Protein AF-F4RWL8-F1 (afdb_monomer_lite)

Secondary structure (DSSP, 8-state):
----HHHHHHHHHHHHHHHHHS-TTT----TTT------BTTB--EEEEETTEEEEE--GGG-S------TT----PPP-

InterPro domains:
  IPR012337 Ribonuclease H-like superfamily [SSF53098] (1-61)
  IPR027652 Pre-mRNA-processing-splicing factor 8 [PTHR11140] (1-63)

Structure (mmCIF, N/CA/C/O backbone):
data_AF-F4RWL8-F1
#
_entry.id   AF-F4RWL8-F1
#
loop_
_atom_site.group_PDB
_atom_site.id
_atom_site.type_symbol
_atom_site.label_atom_id
_atom_site.label_alt_id
_atom_site.label_comp_id
_atom_site.label_asym_id
_atom_site.label_entity_id
_atom_site.label_seq_id
_atom_site.pdbx_PDB_ins_code
_atom_site.Cartn_x
_atom_site.Cartn_y
_atom_site.Cartn_z
_atom_site.occupancy
_atom_site.B_iso_or_equiv
_atom_site.auth_seq_id
_atom_site.auth_comp_id
_atom_site.auth_asym_id
_atom_site.auth_atom_id
_atom_site.pdbx_PDB_model_num
ATOM 1 N N . MET A 1 1 ? 1.394 -9.678 -7.378 1.00 54.06 1 MET A N 1
ATOM 2 C CA . MET A 1 1 ? 2.487 -8.983 -6.657 1.00 54.06 1 MET A CA 1
ATOM 3 C C . MET A 1 1 ? 3.424 -10.049 -6.128 1.00 54.06 1 MET A C 1
ATOM 5 O O . MET A 1 1 ? 2.914 -11.036 -5.609 1.00 54.06 1 MET A O 1
ATOM 9 N N . ARG A 1 2 ? 4.748 -9.909 -6.271 1.00 63.22 2 ARG A N 1
ATOM 10 C CA . ARG A 1 2 ? 5.651 -10.801 -5.528 1.00 63.22 2 ARG A CA 1
ATOM 11 C C . ARG A 1 2 ? 5.488 -10.468 -4.047 1.00 63.22 2 ARG A C 1
ATOM 13 O O . ARG A 1 2 ? 5.621 -9.311 -3.666 1.00 63.22 2 ARG A O 1
ATOM 20 N N . LEU A 1 3 ? 5.115 -11.454 -3.240 1.00 68.19 3 LEU A N 1
ATOM 21 C CA . LEU A 1 3 ? 4.877 -11.262 -1.812 1.00 68.19 3 LEU A CA 1
ATOM 22 C C . LEU A 1 3 ? 6.214 -11.316 -1.075 1.00 68.19 3 LEU A C 1
ATOM 24 O O . LEU A 1 3 ? 6.689 -12.386 -0.699 1.00 68.19 3 LEU A O 1
ATOM 28 N N . ILE A 1 4 ? 6.831 -10.153 -0.888 1.00 81.00 4 ILE A N 1
ATOM 29 C CA . ILE A 1 4 ? 8.039 -10.010 -0.075 1.00 81.00 4 ILE A CA 1
ATOM 30 C C . ILE A 1 4 ? 7.604 -9.624 1.334 1.00 81.00 4 ILE A C 1
ATOM 32 O O . ILE A 1 4 ? 6.826 -8.692 1.527 1.00 81.00 4 ILE A O 1
ATOM 36 N N . LYS A 1 5 ? 8.105 -10.345 2.343 1.00 84.19 5 LYS A N 1
ATOM 37 C 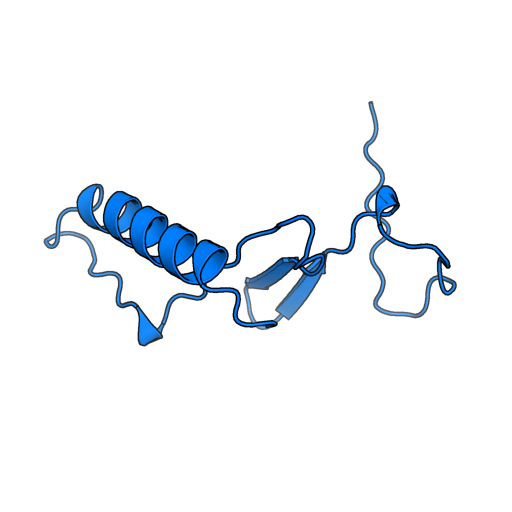CA . LYS A 1 5 ? 7.724 -10.124 3.749 1.00 84.19 5 LYS A CA 1
ATOM 38 C C . LYS A 1 5 ? 7.956 -8.678 4.205 1.00 84.19 5 LYS A C 1
ATOM 40 O O . LYS A 1 5 ? 7.191 -8.179 5.024 1.00 84.19 5 LYS A O 1
ATOM 45 N N . LEU A 1 6 ? 9.010 -8.032 3.703 1.00 86.00 6 LEU A N 1
ATOM 46 C CA . LEU A 1 6 ? 9.325 -6.636 4.004 1.00 86.00 6 LEU A CA 1
ATOM 47 C C . LEU A 1 6 ? 8.267 -5.688 3.427 1.00 86.00 6 LEU A C 1
ATOM 49 O O . LEU A 1 6 ? 7.719 -4.876 4.167 1.00 86.00 6 LEU A O 1
ATOM 53 N N . ASP A 1 7 ? 7.928 -5.853 2.149 1.00 86.19 7 ASP A N 1
ATOM 54 C CA . ASP A 1 7 ? 6.955 -5.007 1.455 1.00 86.19 7 ASP A CA 1
ATOM 55 C C . ASP A 1 7 ? 5.563 -5.119 2.095 1.00 86.19 7 ASP A C 1
ATOM 57 O O . ASP A 1 7 ? 4.907 -4.106 2.316 1.00 86.19 7 ASP A O 1
ATOM 61 N N . VAL A 1 8 ? 5.143 -6.328 2.493 1.00 87.25 8 VAL A N 1
ATOM 62 C CA . VAL A 1 8 ? 3.860 -6.544 3.193 1.00 87.25 8 VAL A CA 1
ATOM 63 C C . VAL A 1 8 ? 3.835 -5.836 4.550 1.00 87.25 8 VAL A C 1
ATOM 65 O O . VAL A 1 8 ? 2.834 -5.228 4.926 1.00 87.25 8 VAL A O 1
ATOM 68 N N . LYS A 1 9 ? 4.943 -5.880 5.299 1.00 89.94 9 LYS A N 1
ATOM 69 C CA . LYS A 1 9 ? 5.044 -5.160 6.576 1.00 89.94 9 LYS A CA 1
ATOM 70 C C . LYS A 1 9 ? 4.990 -3.651 6.369 1.00 89.94 9 LYS A C 1
ATOM 72 O O . LYS A 1 9 ? 4.284 -2.978 7.111 1.00 89.94 9 LYS A O 1
ATOM 77 N N . LEU A 1 10 ? 5.694 -3.134 5.363 1.00 89.06 10 LEU A N 1
ATOM 78 C CA . LEU A 1 10 ? 5.692 -1.707 5.050 1.00 89.06 10 LEU A CA 1
ATOM 79 C C . LEU A 1 10 ? 4.294 -1.223 4.644 1.00 89.06 10 LEU A C 1
ATOM 81 O O . LEU A 1 10 ? 3.844 -0.194 5.141 1.00 89.06 10 LEU A O 1
ATOM 85 N N . GLN A 1 11 ? 3.588 -1.995 3.813 1.00 90.50 11 GLN A N 1
ATOM 86 C CA . GLN A 1 11 ? 2.202 -1.712 3.427 1.00 90.50 11 GLN A CA 1
ATOM 87 C C . GLN A 1 11 ? 1.282 -1.625 4.645 1.00 90.50 11 GLN A C 1
ATOM 89 O O . GLN A 1 11 ? 0.553 -0.646 4.792 1.00 90.50 11 GLN A O 1
ATOM 94 N N . ASN A 1 12 ? 1.363 -2.607 5.546 1.00 90.31 12 ASN A N 1
ATOM 95 C CA . ASN A 1 12 ? 0.561 -2.610 6.765 1.00 90.31 12 ASN A CA 1
ATOM 96 C C . ASN A 1 12 ? 0.874 -1.396 7.648 1.00 90.31 12 ASN A C 1
ATOM 98 O O . ASN A 1 12 ? -0.048 -0.720 8.095 1.00 90.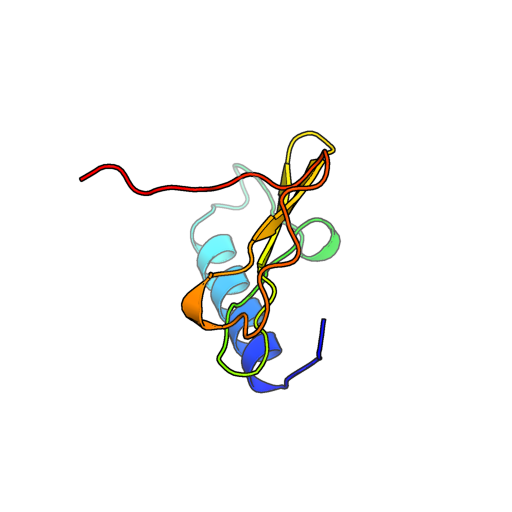31 12 ASN A O 1
ATOM 102 N N . THR A 1 13 ? 2.153 -1.086 7.882 1.00 92.75 13 THR A N 1
ATOM 103 C CA . THR A 1 13 ? 2.549 0.066 8.710 1.00 92.75 13 THR A CA 1
ATOM 104 C C . THR A 1 13 ? 2.043 1.385 8.127 1.00 92.75 13 THR A C 1
ATOM 106 O O . THR A 1 13 ? 1.471 2.189 8.859 1.00 92.75 13 THR A O 1
ATOM 109 N N . LEU A 1 14 ? 2.199 1.596 6.816 1.00 90.88 14 LEU A N 1
ATOM 110 C CA . LEU A 1 14 ? 1.708 2.800 6.137 1.00 90.88 14 LEU A CA 1
ATOM 111 C C . LEU A 1 14 ? 0.187 2.929 6.240 1.00 90.88 14 LEU A C 1
ATOM 113 O O . LEU A 1 14 ? -0.328 4.005 6.535 1.00 90.88 14 LEU A O 1
ATOM 117 N N . PHE A 1 15 ? -0.537 1.828 6.045 1.00 92.19 15 PHE A N 1
ATOM 118 C CA . PHE A 1 15 ? -1.989 1.821 6.178 1.00 92.19 15 PHE A CA 1
ATOM 119 C C . PHE A 1 15 ? -2.448 2.158 7.595 1.00 92.19 15 PHE A C 1
ATOM 121 O O . PHE A 1 15 ? -3.380 2.942 7.769 1.00 92.19 15 PHE A O 1
ATOM 128 N N . TRP A 1 16 ? -1.776 1.615 8.611 1.00 91.25 16 TRP A N 1
ATOM 129 C CA . TRP A 1 16 ? -2.063 1.950 10.002 1.00 91.25 16 TRP A CA 1
ATOM 130 C C . TRP A 1 16 ? -1.782 3.420 10.321 1.00 91.25 16 TRP A C 1
ATOM 132 O O . TRP A 1 16 ? -2.592 4.034 11.019 1.00 91.25 16 TRP A O 1
ATOM 142 N N . ASP A 1 17 ? -0.703 4.004 9.791 1.00 93.19 17 ASP A N 1
ATOM 143 C CA . ASP A 1 17 ? -0.417 5.434 9.977 1.00 93.19 17 ASP A CA 1
ATOM 144 C C . ASP A 1 17 ? -1.521 6.306 9.361 1.00 93.19 17 ASP A C 1
ATOM 146 O O . ASP A 1 17 ? -2.083 7.173 10.030 1.00 93.19 17 ASP A O 1
ATOM 150 N N . ILE A 1 18 ? -1.920 6.014 8.118 1.00 91.75 18 ILE A N 1
ATOM 151 C CA . ILE A 1 18 ? -2.992 6.744 7.422 1.00 91.75 18 ILE A CA 1
ATOM 152 C C . ILE A 1 18 ? -4.321 6.599 8.168 1.00 91.75 18 ILE A C 1
ATOM 154 O O . ILE A 1 18 ? -5.011 7.588 8.416 1.00 91.75 18 ILE A O 1
ATOM 158 N N . LYS A 1 19 ? -4.666 5.379 8.585 1.00 90.25 19 LYS A N 1
ATOM 159 C CA . LYS A 1 19 ? -5.902 5.104 9.322 1.00 90.25 19 LYS A CA 1
ATOM 160 C C . LYS A 1 19 ? -5.956 5.830 10.665 1.00 90.25 19 LYS A C 1
ATOM 162 O O . LYS A 1 19 ? -7.033 6.231 11.085 1.00 90.25 19 LYS A O 1
ATOM 167 N N . THR A 1 20 ? -4.816 6.002 11.330 1.00 90.38 20 THR A N 1
ATOM 168 C CA . THR A 1 20 ? -4.740 6.688 12.630 1.00 90.38 20 THR A CA 1
ATOM 169 C C . THR A 1 20 ? -4.887 8.205 12.489 1.00 90.38 20 THR A C 1
ATOM 171 O O . THR A 1 20 ? -5.344 8.866 13.419 1.00 90.38 20 THR A O 1
ATOM 174 N N . ARG A 1 21 ? -4.564 8.767 11.317 1.00 92.44 21 ARG A N 1
ATOM 175 C CA . ARG A 1 21 ? -4.762 10.196 11.020 1.00 92.44 21 ARG A CA 1
ATOM 176 C C . ARG A 1 21 ? -6.223 10.560 10.762 1.00 92.44 21 ARG A C 1
ATOM 178 O O . ARG A 1 21 ? -6.594 11.712 10.972 1.00 92.44 21 ARG A O 1
ATOM 185 N N . LEU A 1 22 ? -7.053 9.611 10.326 1.00 89.38 22 LEU A N 1
ATOM 186 C CA . LEU A 1 22 ? -8.481 9.840 10.123 1.00 89.38 22 LEU A CA 1
ATOM 187 C C . LEU A 1 22 ? -9.273 9.490 11.384 1.00 89.38 22 LEU A C 1
ATOM 189 O O . LEU A 1 22 ? -9.236 8.371 11.896 1.00 89.38 22 LEU A O 1
ATOM 193 N N . THR A 1 23 ? -10.049 10.452 11.878 1.00 85.62 23 THR A N 1
ATOM 194 C CA . THR A 1 23 ? -10.993 10.193 12.964 1.00 85.62 23 THR A CA 1
ATOM 195 C C . THR A 1 23 ? -12.146 9.334 12.448 1.00 85.62 23 THR A C 1
ATOM 197 O O . THR A 1 23 ? -12.772 9.669 11.444 1.00 85.62 23 THR A O 1
ATOM 200 N N . ARG A 1 24 ? -12.480 8.259 13.176 1.00 80.12 24 ARG A N 1
ATOM 201 C CA . ARG A 1 24 ? -13.560 7.313 12.819 1.00 80.12 24 ARG A CA 1
ATOM 202 C C . ARG A 1 24 ? -14.943 7.950 12.633 1.00 80.12 24 ARG A C 1
ATOM 204 O O . ARG A 1 24 ? -15.822 7.298 12.090 1.00 80.12 24 ARG A O 1
ATOM 211 N N . SER A 1 25 ? -15.149 9.178 13.105 1.00 85.31 25 SER A N 1
ATOM 212 C CA . SER A 1 25 ? -16.397 9.926 12.939 1.00 85.31 25 SER A CA 1
ATOM 213 C C . SER A 1 25 ? -16.590 10.501 11.536 1.00 85.31 25 SER A C 1
ATOM 215 O O . SER A 1 25 ? -17.723 10.791 11.170 1.00 85.31 25 SER A O 1
ATOM 217 N N . LEU A 1 26 ? -15.513 10.692 10.767 1.00 89.00 26 LEU A N 1
ATOM 218 C CA . LEU A 1 26 ? -15.597 11.204 9.400 1.00 89.00 26 LEU A CA 1
ATOM 219 C C . LEU A 1 26 ? -15.841 10.053 8.430 1.00 89.00 26 LEU A C 1
ATOM 221 O O . LEU A 1 26 ? -16.881 9.982 7.784 1.00 89.00 26 LEU A O 1
ATOM 225 N N . THR A 1 27 ? -14.872 9.147 8.348 1.00 87.44 27 THR A N 1
ATOM 226 C CA . THR A 1 27 ? -14.885 8.011 7.431 1.00 87.44 27 THR A CA 1
ATOM 227 C C . THR A 1 27 ? -14.061 6.867 8.014 1.00 87.44 27 THR A C 1
ATOM 229 O O . THR A 1 27 ? -13.072 7.072 8.724 1.00 87.44 27 THR A O 1
ATOM 232 N N . THR A 1 28 ? -14.470 5.634 7.722 1.00 85.88 28 THR A N 1
ATOM 233 C CA . THR A 1 28 ? -13.718 4.426 8.069 1.00 85.88 28 THR A CA 1
ATOM 234 C C . THR A 1 28 ? -13.078 3.852 6.818 1.00 85.88 28 THR A C 1
ATOM 236 O O . THR A 1 28 ? -13.773 3.501 5.872 1.00 85.88 28 THR A O 1
ATOM 239 N N . ILE A 1 29 ? -11.752 3.739 6.823 1.00 89.31 29 ILE A N 1
ATOM 240 C CA . ILE A 1 29 ? -11.010 3.067 5.757 1.00 89.31 29 ILE A CA 1
ATOM 241 C C . ILE A 1 29 ? -10.847 1.592 6.146 1.00 89.31 29 ILE A C 1
ATOM 243 O O . ILE A 1 29 ? -10.246 1.264 7.184 1.00 89.31 29 ILE A O 1
ATOM 247 N N . GLU A 1 30 ? -11.398 0.709 5.318 1.00 89.31 30 GLU A N 1
ATOM 248 C CA . GLU A 1 30 ? -11.243 -0.738 5.436 1.00 89.31 30 GLU A CA 1
ATOM 249 C C . GLU A 1 30 ? -10.085 -1.240 4.581 1.00 89.31 30 GLU A C 1
ATOM 251 O O . GLU A 1 30 ? -9.833 -0.739 3.494 1.00 89.31 30 GLU A O 1
ATOM 256 N N . TRP A 1 31 ? -9.373 -2.253 5.080 1.00 86.56 31 TRP A N 1
ATOM 257 C CA . TRP A 1 31 ? -8.237 -2.824 4.357 1.00 86.56 31 TRP A CA 1
ATOM 258 C C . TRP A 1 31 ? -8.665 -3.537 3.067 1.00 86.56 31 TRP A C 1
ATOM 260 O O . TRP A 1 31 ? -7.918 -3.531 2.096 1.00 86.56 31 TRP A O 1
ATOM 270 N N . ILE A 1 32 ? -9.862 -4.134 3.060 1.00 86.81 32 ILE A N 1
ATOM 271 C CA . ILE A 1 32 ? -10.390 -4.939 1.948 1.00 86.81 32 ILE A CA 1
ATOM 272 C C . ILE A 1 32 ? -10.584 -4.080 0.691 1.00 86.81 32 ILE A C 1
ATOM 274 O O . ILE A 1 32 ? -10.283 -4.536 -0.409 1.00 86.81 32 ILE A O 1
ATOM 278 N N . ASP A 1 33 ? -10.999 -2.827 0.874 1.00 85.75 33 ASP A N 1
ATOM 279 C CA . ASP A 1 33 ? -11.278 -1.896 -0.222 1.00 85.75 33 ASP A CA 1
ATOM 280 C C . ASP A 1 33 ? -10.050 -1.070 -0.631 1.00 85.75 33 ASP A C 1
ATOM 282 O O . ASP A 1 33 ? -10.066 -0.360 -1.638 1.00 85.75 33 ASP A O 1
ATOM 286 N N . THR A 1 34 ? -8.958 -1.142 0.138 1.00 85.00 34 THR A N 1
ATOM 287 C CA . THR A 1 34 ? -7.740 -0.376 -0.134 1.00 85.00 34 THR A CA 1
ATOM 288 C C . THR A 1 34 ? -6.633 -1.220 -0.736 1.00 85.00 34 THR A C 1
ATOM 290 O O . THR A 1 34 ? -6.192 -2.214 -0.166 1.00 85.00 34 THR A O 1
ATOM 293 N N . ASN A 1 35 ? -6.074 -0.735 -1.841 1.00 80.50 35 ASN A N 1
ATOM 294 C CA . ASN A 1 35 ? -4.895 -1.318 -2.464 1.00 80.50 35 ASN A CA 1
ATOM 295 C C . ASN A 1 35 ? -3.640 -0.494 -2.132 1.00 80.50 35 ASN A C 1
ATOM 297 O O . ASN A 1 35 ? -3.346 0.496 -2.799 1.00 80.50 35 ASN A O 1
AT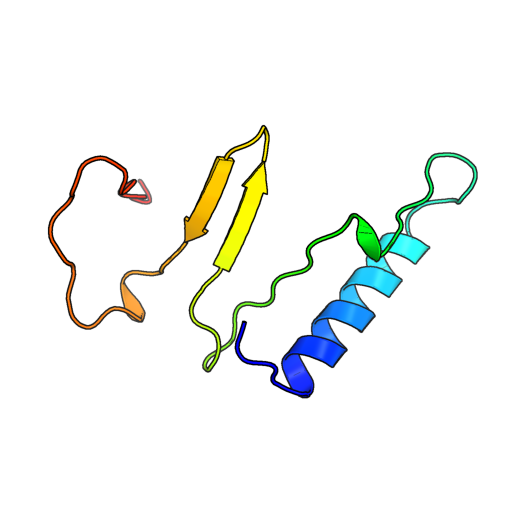OM 301 N N . ALA A 1 36 ? -2.863 -0.917 -1.130 1.00 83.19 36 ALA A N 1
ATOM 302 C CA . ALA A 1 36 ? -1.545 -0.342 -0.848 1.00 83.19 36 ALA A CA 1
ATOM 303 C C . ALA A 1 36 ? -0.461 -1.033 -1.697 1.00 83.19 36 ALA A C 1
ATOM 305 O O . ALA A 1 36 ? -0.292 -2.252 -1.631 1.00 83.19 36 ALA A O 1
ATOM 306 N N . ARG A 1 37 ? 0.299 -0.268 -2.492 1.00 83.75 37 ARG A N 1
ATOM 307 C CA . ARG A 1 37 ? 1.415 -0.783 -3.306 1.00 83.75 37 ARG A CA 1
ATOM 308 C C . ARG A 1 37 ? 2.725 -0.122 -2.904 1.00 83.75 37 ARG A C 1
ATOM 310 O O . ARG A 1 37 ? 2.778 1.078 -2.671 1.00 83.75 37 ARG A O 1
ATOM 317 N N . VAL A 1 38 ? 3.775 -0.933 -2.819 1.00 84.12 38 VAL A N 1
ATOM 318 C CA . VAL A 1 38 ? 5.135 -0.498 -2.485 1.00 84.12 38 VAL A CA 1
ATOM 319 C C . VAL A 1 38 ? 6.002 -0.757 -3.701 1.00 84.12 38 VAL A C 1
ATOM 321 O O . VAL A 1 38 ? 5.993 -1.865 -4.231 1.00 84.12 38 VAL A O 1
ATOM 324 N N . TYR A 1 39 ? 6.731 0.270 -4.122 1.00 84.44 39 TYR A N 1
ATOM 325 C CA . TYR A 1 39 ? 7.812 0.134 -5.083 1.00 84.44 39 TYR A CA 1
ATOM 326 C C . TYR A 1 39 ? 9.097 -0.198 -4.332 1.00 84.44 39 TYR A C 1
ATOM 328 O O . TYR A 1 39 ? 9.499 0.538 -3.429 1.00 84.44 39 TYR A O 1
ATOM 336 N N . SER A 1 40 ? 9.735 -1.302 -4.699 1.00 79.19 40 SER A N 1
ATOM 337 C CA . SER A 1 40 ? 11.012 -1.729 -4.132 1.00 79.19 40 SER A CA 1
ATOM 338 C C . SER A 1 40 ? 11.926 -2.234 -5.243 1.00 79.19 40 SER A C 1
ATOM 340 O O . SER A 1 40 ? 11.507 -2.428 -6.384 1.00 79.19 40 SER A O 1
ATOM 342 N N . LYS A 1 41 ? 13.191 -2.494 -4.911 1.00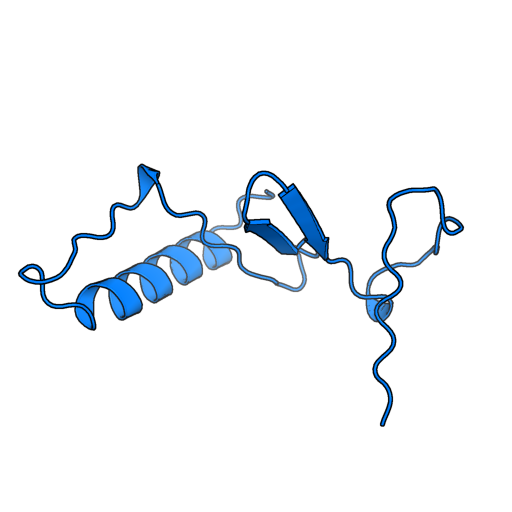 78.38 41 LYS A N 1
ATOM 343 C CA . LYS A 1 41 ? 14.180 -3.033 -5.858 1.00 78.38 41 LYS A CA 1
ATOM 344 C C . LYS A 1 41 ? 13.715 -4.347 -6.500 1.00 78.38 41 LYS A C 1
ATOM 346 O O . LYS A 1 41 ? 14.004 -4.608 -7.664 1.00 78.38 41 LYS A O 1
ATOM 351 N N . ASP A 1 42 ? 12.976 -5.150 -5.742 1.00 74.19 42 ASP A N 1
ATOM 352 C CA . ASP A 1 42 ? 12.495 -6.467 -6.159 1.00 74.19 42 ASP A CA 1
ATOM 353 C C . ASP A 1 42 ? 11.060 -6.442 -6.729 1.00 74.19 42 ASP A C 1
ATOM 355 O O . ASP A 1 42 ? 10.619 -7.414 -7.357 1.00 74.19 42 ASP A O 1
ATOM 359 N N . THR A 1 43 ? 10.334 -5.334 -6.533 1.00 74.12 43 THR A N 1
ATOM 360 C CA . THR A 1 43 ? 8.950 -5.089 -6.969 1.00 74.12 43 THR A CA 1
ATOM 361 C C . THR A 1 43 ? 8.892 -3.817 -7.819 1.00 74.12 43 THR A C 1
ATOM 363 O O . THR A 1 43 ? 8.594 -2.723 -7.353 1.00 74.12 43 THR A O 1
ATOM 366 N N . ILE A 1 44 ? 9.189 -3.988 -9.109 1.00 73.62 44 ILE A N 1
ATOM 367 C CA . ILE A 1 44 ? 9.340 -2.893 -10.086 1.00 73.62 44 ILE A CA 1
ATOM 368 C C . ILE A 1 44 ? 7.980 -2.324 -10.547 1.00 73.62 44 ILE A C 1
ATOM 370 O O . ILE A 1 44 ? 7.908 -1.237 -11.109 1.00 73.62 44 ILE A O 1
ATOM 374 N N . ASP A 1 45 ? 6.882 -3.039 -10.299 1.00 76.31 45 ASP A N 1
ATOM 375 C CA . ASP A 1 45 ? 5.553 -2.651 -10.769 1.00 76.31 45 ASP A CA 1
ATOM 376 C C . ASP A 1 45 ? 4.803 -1.809 -9.735 1.00 76.31 45 ASP A C 1
ATOM 378 O O . ASP A 1 45 ? 4.392 -2.320 -8.688 1.00 76.31 45 ASP A O 1
ATOM 382 N N . LEU A 1 46 ? 4.535 -0.548 -10.073 1.00 79.94 46 LEU A N 1
ATOM 383 C CA . LEU A 1 46 ? 3.562 0.276 -9.360 1.00 79.94 46 LEU A CA 1
ATOM 384 C C . LEU A 1 46 ? 2.202 0.146 -10.038 1.00 79.94 46 LEU A C 1
ATOM 386 O O . LEU A 1 46 ? 2.028 0.590 -11.169 1.00 79.94 46 LEU A O 1
ATOM 390 N N . LEU A 1 47 ? 1.248 -0.479 -9.349 1.00 83.06 47 LEU A N 1
ATOM 391 C CA . LEU A 1 47 ? -0.136 -0.570 -9.805 1.00 83.06 47 LEU A CA 1
ATOM 392 C C . LEU A 1 47 ? -0.984 0.463 -9.068 1.00 83.06 47 LEU A C 1
ATOM 394 O O . LEU A 1 47 ? -0.886 0.582 -7.847 1.00 83.06 47 LEU A O 1
ATOM 398 N N . TYR A 1 48 ? -1.828 1.172 -9.800 1.00 81.06 48 TYR A N 1
ATOM 399 C CA . TYR A 1 48 ? -2.749 2.158 -9.257 1.00 81.06 48 TYR A CA 1
ATOM 400 C C . TYR A 1 48 ? -4.091 2.045 -9.967 1.00 81.06 48 TYR A C 1
ATOM 402 O O . TYR A 1 48 ? -4.125 1.902 -11.183 1.00 81.06 48 TYR A O 1
ATOM 410 N N . SER A 1 49 ? -5.188 2.094 -9.219 1.00 82.88 49 SER A N 1
ATOM 411 C CA . SER A 1 49 ? -6.541 1.995 -9.762 1.00 82.88 49 SER A CA 1
ATOM 412 C C . SER A 1 49 ? -7.318 3.272 -9.457 1.00 82.88 49 SER A C 1
ATOM 414 O O . SER A 1 49 ? -7.515 3.591 -8.282 1.00 82.88 49 SER A O 1
ATOM 416 N N . THR A 1 50 ? -7.780 3.978 -10.487 1.00 82.00 50 THR A N 1
ATOM 417 C CA . THR A 1 50 ? -8.684 5.132 -10.353 1.00 82.00 50 THR A CA 1
ATOM 418 C C . THR A 1 50 ? -9.752 5.130 -11.416 1.00 82.00 50 THR A C 1
ATOM 420 O O . THR A 1 50 ? -9.448 4.850 -12.568 1.00 82.00 50 THR A O 1
ATOM 423 N N . TYR A 1 51 ? -10.972 5.530 -11.037 1.00 77.81 51 TYR A N 1
ATOM 424 C CA . TYR A 1 51 ? -12.085 5.765 -11.966 1.00 77.81 51 TYR A CA 1
ATOM 425 C C . TYR A 1 51 ? -12.195 4.659 -13.039 1.00 77.81 51 TYR A C 1
ATOM 427 O O . TYR A 1 51 ? -12.253 4.957 -14.225 1.00 77.81 51 TYR A O 1
ATOM 435 N N . ASP A 1 52 ? -12.133 3.393 -12.604 1.00 81.25 52 ASP A N 1
ATOM 436 C CA . ASP A 1 52 ? -12.193 2.170 -13.429 1.00 81.25 52 ASP A CA 1
ATOM 437 C C . ASP A 1 52 ? -11.016 1.902 -14.387 1.00 81.25 52 ASP A C 1
ATOM 439 O O . ASP A 1 52 ? -11.060 0.972 -15.194 1.00 81.25 52 ASP A O 1
ATOM 443 N N . TYR A 1 53 ? -9.921 2.647 -14.260 1.00 82.38 53 TYR A N 1
ATOM 444 C CA . TYR A 1 53 ? -8.671 2.396 -14.971 1.00 82.38 53 TYR A CA 1
ATOM 445 C C . TYR A 1 53 ? -7.599 1.833 -14.042 1.00 82.38 53 TYR A C 1
ATOM 447 O O . TYR A 1 53 ? -7.366 2.342 -12.943 1.00 82.38 53 TYR A O 1
ATOM 455 N N . GLU A 1 54 ? -6.892 0.811 -14.521 1.00 83.69 54 GLU A N 1
ATOM 456 C CA . GLU A 1 54 ? -5.699 0.272 -13.876 1.00 83.69 54 GLU A CA 1
ATOM 457 C C . GLU A 1 54 ? -4.443 0.780 -14.585 1.00 83.69 54 GLU A C 1
ATOM 459 O O . GLU A 1 54 ? -4.150 0.445 -15.733 1.00 83.69 54 GLU A O 1
ATOM 464 N N . PHE A 1 55 ? -3.670 1.585 -13.872 1.00 83.56 55 PHE A N 1
ATOM 465 C CA . PHE A 1 55 ? -2.386 2.091 -14.313 1.00 83.56 55 PHE A CA 1
ATOM 466 C C . PHE A 1 55 ? -1.277 1.192 -13.784 1.00 83.56 55 PHE A C 1
ATOM 468 O O . PHE A 1 55 ? -1.201 0.909 -12.587 1.00 83.56 55 PHE A O 1
ATOM 475 N N . ARG A 1 56 ? -0.373 0.785 -14.674 1.00 83.81 56 ARG A N 1
ATOM 476 C CA . ARG A 1 56 ? 0.896 0.153 -14.309 1.00 83.81 56 ARG A CA 1
ATOM 477 C C . ARG A 1 56 ? 2.031 1.084 -14.692 1.00 83.81 56 ARG A C 1
ATOM 479 O O . ARG A 1 56 ? 2.338 1.246 -15.871 1.00 83.81 56 ARG A O 1
ATOM 486 N N . ILE A 1 57 ? 2.651 1.686 -13.689 1.00 82.25 57 ILE A N 1
ATOM 487 C CA . ILE A 1 57 ? 3.786 2.581 -13.873 1.00 82.25 57 ILE A CA 1
ATOM 488 C C . ILE A 1 57 ? 5.060 1.741 -13.831 1.00 82.25 57 ILE A C 1
ATOM 490 O O . ILE A 1 57 ? 5.320 1.018 -12.867 1.00 82.25 57 ILE A O 1
ATOM 494 N N . LEU A 1 58 ? 5.842 1.848 -14.903 1.00 79.94 58 LEU A N 1
ATOM 495 C CA . LEU A 1 58 ? 7.136 1.202 -15.072 1.00 79.94 58 LEU A CA 1
ATOM 496 C C . LEU A 1 58 ? 8.183 2.286 -15.330 1.00 79.94 58 LEU A C 1
ATOM 498 O O . LEU A 1 58 ? 8.123 2.954 -16.366 1.00 79.94 58 LEU A O 1
ATOM 502 N N . PRO A 1 59 ? 9.146 2.492 -14.422 1.00 76.06 59 PRO A N 1
ATOM 503 C CA . PRO A 1 59 ? 10.176 3.487 -14.651 1.00 76.06 59 PRO A CA 1
ATOM 504 C C . PRO A 1 59 ? 11.151 3.008 -15.735 1.00 76.06 59 PRO A C 1
ATOM 506 O O . PRO A 1 59 ? 11.572 1.844 -15.766 1.00 76.06 59 PRO A O 1
ATOM 509 N N . LYS A 1 60 ? 11.556 3.935 -16.616 1.00 70.81 60 LYS A N 1
ATOM 510 C CA . LYS A 1 60 ? 12.480 3.655 -17.732 1.00 70.81 60 LYS A CA 1
ATOM 511 C C . LYS A 1 60 ? 13.810 3.049 -17.244 1.00 70.81 60 LYS A C 1
ATOM 513 O O . LYS A 1 60 ? 14.347 2.171 -17.905 1.00 70.81 60 LYS A O 1
ATOM 518 N N . ILE A 1 61 ? 14.287 3.431 -16.052 1.00 71.38 61 ILE A N 1
ATOM 519 C CA . ILE A 1 61 ? 15.561 2.964 -15.466 1.00 71.38 61 ILE A CA 1
ATOM 520 C C . ILE A 1 61 ? 15.602 1.461 -15.141 1.00 71.38 61 ILE A C 1
ATOM 522 O O . ILE A 1 61 ? 16.674 0.864 -15.139 1.00 71.38 61 ILE A O 1
ATOM 526 N N . CYS A 1 62 ? 14.455 0.828 -14.887 1.00 64.06 62 CYS A N 1
ATOM 527 C CA . CYS A 1 62 ? 14.390 -0.603 -14.574 1.00 64.06 62 CYS A CA 1
ATOM 528 C C . CYS A 1 62 ? 14.094 -1.475 -15.803 1.00 64.06 62 CYS A C 1
ATOM 530 O O . CYS A 1 62 ? 14.021 -2.698 -15.683 1.00 64.06 62 CYS A O 1
ATOM 532 N N . THR A 1 63 ? 13.921 -0.867 -16.982 1.00 59.88 63 THR A N 1
ATOM 533 C CA . THR A 1 63 ? 13.434 -1.556 -18.180 1.00 59.88 63 THR A CA 1
ATOM 534 C C . THR A 1 63 ? 14.555 -1.698 -19.212 1.00 59.88 63 THR A C 1
ATOM 536 O O . THR A 1 63 ? 14.935 -0.738 -19.868 1.00 59.88 63 THR A O 1
ATOM 539 N N . ILE A 1 64 ? 15.071 -2.921 -19.383 1.00 60.00 64 ILE A N 1
ATOM 540 C CA . ILE A 1 64 ? 16.182 -3.251 -20.305 1.00 60.00 64 ILE A CA 1
ATOM 541 C C . ILE A 1 64 ? 15.743 -3.207 -21.787 1.00 60.00 64 ILE A C 1
ATOM 543 O O . ILE A 1 64 ? 16.572 -3.136 -22.689 1.00 60.00 64 ILE A O 1
ATOM 547 N N . SER A 1 65 ? 14.437 -3.220 -22.068 1.00 52.03 65 SER A N 1
ATOM 548 C CA . SER A 1 65 ? 13.902 -3.148 -23.430 1.00 52.03 65 SER A CA 1
ATOM 549 C C . SER A 1 65 ? 12.598 -2.360 -23.446 1.00 52.03 65 SER A C 1
ATOM 551 O O . SER A 1 65 ? 11.565 -2.828 -22.964 1.00 52.03 65 SER A O 1
ATOM 553 N N . ILE A 1 66 ? 12.646 -1.147 -23.997 1.00 56.38 66 ILE A N 1
ATOM 554 C CA . ILE A 1 66 ? 11.447 -0.366 -24.294 1.00 56.38 66 ILE A CA 1
ATOM 555 C C . ILE A 1 66 ? 10.777 -1.054 -25.490 1.00 56.38 66 ILE A C 1
ATOM 557 O O . ILE A 1 66 ? 11.176 -0.849 -26.636 1.00 56.38 66 ILE A O 1
ATOM 561 N N . LYS A 1 67 ? 9.782 -1.915 -25.243 1.00 53.81 67 LYS A N 1
ATOM 562 C CA . LYS A 1 67 ? 8.864 -2.329 -26.314 1.00 53.81 67 LYS A CA 1
ATOM 563 C C . LYS A 1 67 ? 8.157 -1.065 -26.802 1.00 53.81 67 LYS A C 1
ATOM 565 O O . LYS A 1 67 ? 7.664 -0.295 -25.982 1.00 53.81 67 LYS A O 1
ATOM 570 N N . GLY A 1 68 ? 8.190 -0.841 -28.117 1.00 55.19 68 GLY A N 1
ATOM 571 C CA . GLY A 1 68 ? 7.647 0.353 -28.763 1.00 55.19 68 GLY A CA 1
ATOM 572 C C . GLY A 1 68 ? 6.231 0.688 -28.295 1.00 55.19 68 GLY A C 1
ATOM 573 O O . GLY A 1 68 ? 5.487 -0.190 -27.859 1.00 55.19 68 GLY A O 1
ATOM 574 N N . ILE A 1 69 ? 5.890 1.973 -28.378 1.00 59.09 69 ILE A N 1
ATOM 575 C CA . ILE A 1 69 ? 4.625 2.551 -27.918 1.00 59.09 69 ILE A CA 1
ATOM 576 C C . ILE A 1 69 ? 3.471 1.878 -28.676 1.00 59.09 69 ILE A C 1
ATOM 578 O O . ILE A 1 69 ? 3.143 2.249 -29.800 1.00 59.09 69 ILE A O 1
ATOM 582 N N . SER A 1 70 ? 2.875 0.847 -28.081 1.00 62.41 70 SER A N 1
ATOM 583 C CA . SER A 1 70 ? 1.594 0.302 -28.519 1.00 62.41 70 SER A CA 1
ATOM 584 C C . SER A 1 70 ? 0.468 1.168 -27.959 1.00 62.41 70 SER A C 1
ATOM 586 O O . SER A 1 70 ? 0.626 1.785 -26.902 1.00 62.41 70 SER A O 1
ATOM 588 N N . ALA A 1 71 ? -0.685 1.189 -28.632 1.00 56.69 71 ALA A N 1
ATOM 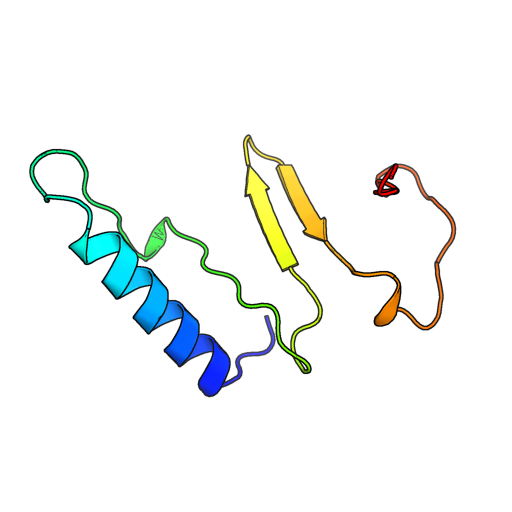589 C CA . ALA A 1 71 ? -1.882 1.852 -28.118 1.00 56.69 71 ALA A CA 1
ATOM 590 C C . ALA A 1 71 ? -2.152 1.392 -26.669 1.00 56.69 71 ALA A C 1
ATOM 592 O O . ALA A 1 71 ? -2.320 0.199 -26.420 1.00 56.69 71 ALA A O 1
ATOM 593 N N . GLY A 1 72 ? -2.102 2.331 -25.716 1.00 65.69 72 GLY A N 1
ATOM 594 C CA . GLY A 1 72 ? -2.256 2.073 -24.277 1.00 65.69 72 GLY A CA 1
ATOM 595 C C . GLY A 1 72 ? -1.016 2.335 -23.409 1.00 65.69 72 GLY A C 1
ATOM 596 O O . GLY A 1 72 ? -1.138 2.315 -22.187 1.00 65.69 72 GLY A O 1
ATOM 597 N N . VAL A 1 73 ? 0.160 2.619 -23.987 1.00 70.62 73 VAL A N 1
ATOM 598 C CA . VAL A 1 73 ? 1.361 3.007 -23.218 1.00 70.62 73 VAL A CA 1
ATOM 599 C C . VAL A 1 73 ? 1.498 4.530 -23.179 1.00 70.62 73 VAL A C 1
ATOM 601 O O . VAL A 1 73 ? 1.758 5.161 -24.201 1.00 70.62 73 VAL A O 1
ATOM 604 N N . LEU A 1 74 ? 1.347 5.120 -21.991 1.00 70.50 74 LEU A N 1
ATOM 605 C CA . LEU A 1 74 ? 1.563 6.550 -21.760 1.00 70.50 74 LEU A CA 1
ATOM 606 C C . LEU A 1 74 ? 3.053 6.830 -21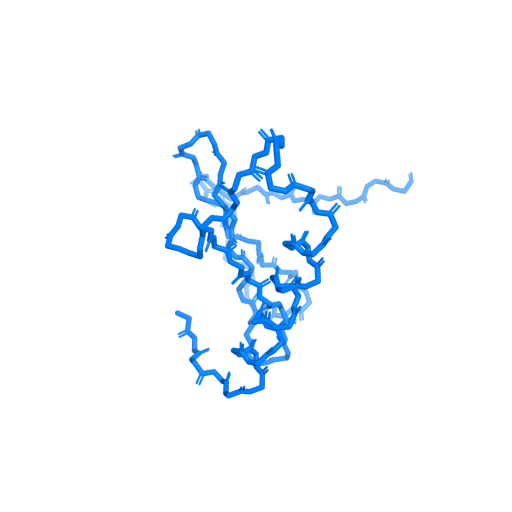.529 1.00 70.50 74 LEU A C 1
ATOM 608 O O . LEU A 1 74 ? 3.642 6.376 -20.546 1.00 70.50 74 LEU A O 1
ATOM 612 N N . GLY A 1 75 ? 3.664 7.595 -22.433 1.00 70.69 75 GLY A N 1
ATOM 613 C CA . GLY A 1 75 ? 4.993 8.159 -22.229 1.00 70.69 75 GLY A CA 1
ATOM 614 C C . GLY A 1 75 ? 4.912 9.332 -21.260 1.00 70.69 75 GLY A C 1
ATOM 615 O O . GLY A 1 75 ? 4.520 10.423 -21.651 1.00 70.69 75 GLY A O 1
ATOM 616 N N . MET A 1 76 ? 5.260 9.108 -19.994 1.00 68.31 76 MET A N 1
ATOM 617 C CA . MET A 1 76 ? 5.458 10.202 -19.045 1.00 68.31 76 MET A CA 1
ATOM 618 C C . MET A 1 76 ? 6.849 10.798 -19.278 1.00 68.31 76 MET A C 1
ATOM 620 O O . MET A 1 76 ? 7.863 10.159 -18.982 1.00 68.31 76 MET A O 1
ATOM 624 N N . GLU A 1 77 ? 6.891 11.995 -19.852 1.00 66.75 77 GLU A N 1
ATOM 625 C CA . GLU A 1 77 ? 8.098 12.814 -19.944 1.00 66.75 77 GLU A CA 1
ATOM 626 C C . GLU A 1 77 ? 7.990 13.927 -18.904 1.00 66.75 77 GLU A C 1
ATOM 628 O O . GLU A 1 77 ? 6.986 14.634 -18.841 1.00 66.75 77 GLU A O 1
ATOM 633 N N . PHE A 1 78 ? 8.994 14.025 -18.033 1.00 52.88 78 PHE A N 1
ATOM 634 C CA . PHE A 1 78 ? 9.139 15.181 -17.159 1.00 52.88 78 PHE A CA 1
ATOM 635 C C . PHE A 1 78 ? 9.665 16.323 -18.026 1.00 52.88 78 PHE A C 1
ATOM 637 O O . PHE A 1 78 ? 10.725 16.192 -18.633 1.00 52.88 78 PHE A O 1
ATOM 644 N N . GLN A 1 79 ? 8.887 17.394 -18.127 1.00 42.47 79 GLN A N 1
ATOM 645 C CA . GLN A 1 79 ? 9.316 18.643 -18.737 1.00 42.47 79 GLN A CA 1
ATOM 646 C C . GLN A 1 79 ? 9.883 19.500 -17.599 1.00 42.47 79 GLN A C 1
ATOM 648 O O . GLN A 1 79 ? 9.158 19.754 -16.635 1.00 42.47 79 GLN A O 1
ATOM 653 N N . ASP A 1 80 ? 11.180 19.815 -17.670 1.00 52.34 80 ASP A N 1
ATOM 654 C CA . ASP A 1 80 ? 11.884 20.665 -16.694 1.00 52.34 80 ASP A CA 1
ATOM 655 C C . ASP A 1 80 ? 11.300 22.088 -16.640 1.00 52.34 80 ASP A C 1
ATOM 657 O O . ASP A 1 80 ? 10.950 22.633 -17.719 1.00 52.34 80 ASP A O 1
#

Organism: Melampsora larici-populina (strain 98AG31 / pathotype 3-4-7) (NCBI:txid747676)

Foldseek 3Di:
DPDDVVFVVVQVVVVVVVQVPDDVVPDHDDPVPDDRGDDDPVRQWDWDDDPRDIDTDGDPVVDPDDDDDDPPDDDDDDDD

Sequence (80 aa):
MRLIKLDVKLQNTLFWDIKTRLTRSLTTIEWIDTNARVYSKDTIDLLYSTYDYEFRILPKICTISIKGISAGVLGMEFQD

Radius of gyration: 16.07 Å; chains: 1; bounding box: 33×32×42 Å

pLDDT: mean 77.67, std 12.35, range [42.47, 93.19]